Protein AF-A0A966LFL2-F1 (afdb_monomer_lite)

Secondary structure (DSSP, 8-state):
-TT--S-BHHHHH-GGG--SEEEESSPPEETTTTEE-SS--TT---SS--EEEETTSTT-------GGGTT--HHHHHHHHHHHTT-

Foldseek 3Di:
DVLCLAFFLQCLLPVVPGDQKAKDAQFDADLQRHGGDRDDDPPRDRPGDIDMQGLPDPPNPPDDPHVVNVPDDPVRSSVVSVVVSVD

Sequence (87 aa):
LHNGSVPTLWHLMRPAARPARFMVGGHRLDLARVGIDLAPPTDYQPWSIPAEVDTTAFGLSNSGHEVGFAGLGEAEKDALLDYLKLL

Radius of gyration: 13.65 Å; chains: 1; bounding box: 34×25×37 Å

pLDDT: mean 96.58, std 1.83, range [90.75, 98.56]

Structure (mmCIF, N/CA/C/O backbone):
data_AF-A0A966LFL2-F1
#
_entry.id   AF-A0A966LFL2-F1
#
loop_
_atom_site.group_PDB
_atom_site.id
_atom_site.type_symbol
_atom_site.label_atom_id
_atom_site.label_alt_id
_atom_site.label_comp_id
_atom_site.label_asym_id
_atom_site.label_entity_id
_atom_site.label_seq_id
_atom_site.pdbx_PDB_ins_code
_atom_site.Cartn_x
_atom_site.Cartn_y
_atom_site.Cartn_z
_atom_site.occupancy
_atom_site.B_iso_or_equiv
_atom_site.auth_seq_id
_atom_site.auth_comp_id
_atom_site.auth_asym_id
_atom_site.auth_atom_id
_atom_site.pdbx_PDB_model_num
ATOM 1 N N . LEU A 1 1 ? 1.640 5.535 1.142 1.00 93.81 1 LEU A N 1
ATOM 2 C CA . LEU A 1 1 ? 2.620 6.362 1.889 1.00 93.81 1 LEU A CA 1
ATOM 3 C C . LEU A 1 1 ? 3.262 7.354 0.929 1.00 93.81 1 LEU A C 1
ATOM 5 O O . LEU A 1 1 ? 3.170 7.129 -0.272 1.00 93.81 1 LEU A O 1
ATOM 9 N N . HIS A 1 2 ? 3.884 8.428 1.424 1.00 94.88 2 HIS A N 1
ATOM 10 C CA . HIS A 1 2 ? 4.451 9.485 0.568 1.00 94.88 2 HIS A CA 1
ATOM 11 C C . HIS A 1 2 ? 5.510 8.974 -0.432 1.00 94.88 2 HIS A C 1
ATOM 13 O O . HIS A 1 2 ? 5.702 9.573 -1.481 1.00 94.88 2 HIS A O 1
ATOM 19 N N . ASN A 1 3 ? 6.171 7.861 -0.116 1.00 96.31 3 ASN A N 1
ATOM 20 C CA . ASN A 1 3 ? 7.244 7.235 -0.892 1.00 96.31 3 ASN A CA 1
ATOM 21 C C . ASN A 1 3 ? 6.784 6.030 -1.738 1.00 96.31 3 ASN A C 1
ATOM 23 O O . ASN A 1 3 ? 7.619 5.321 -2.288 1.00 96.31 3 ASN A O 1
ATOM 27 N N . GLY A 1 4 ? 5.478 5.745 -1.810 1.00 95.62 4 GLY A N 1
ATOM 28 C CA . GLY A 1 4 ? 4.959 4.637 -2.622 1.00 95.62 4 GLY A CA 1
ATOM 29 C C . GLY A 1 4 ? 5.321 3.224 -2.135 1.00 95.62 4 GLY A C 1
ATOM 30 O O . GLY A 1 4 ? 5.103 2.266 -2.865 1.00 95.62 4 GLY A O 1
ATOM 31 N N . SER A 1 5 ? 5.822 3.055 -0.908 1.00 97.88 5 SER A N 1
ATOM 32 C CA . SER A 1 5 ? 6.325 1.772 -0.376 1.00 97.88 5 SER A CA 1
ATOM 33 C C . SER A 1 5 ? 5.251 0.767 0.078 1.00 97.88 5 SER A C 1
ATOM 35 O O . SER A 1 5 ? 5.565 -0.265 0.668 1.00 97.88 5 SER A O 1
ATOM 37 N N . VAL A 1 6 ? 3.971 1.053 -0.175 1.00 98.31 6 VAL A N 1
ATOM 38 C CA . VAL A 1 6 ? 2.842 0.170 0.155 1.00 98.31 6 VAL A CA 1
ATOM 39 C C . VAL A 1 6 ? 2.014 -0.035 -1.116 1.00 98.31 6 VAL A C 1
ATOM 41 O O . VAL A 1 6 ? 1.468 0.947 -1.620 1.00 98.31 6 VAL A O 1
ATOM 44 N N . PRO A 1 7 ? 1.899 -1.270 -1.639 1.00 98.12 7 PRO A N 1
ATOM 45 C CA . PRO A 1 7 ? 1.485 -1.497 -3.030 1.00 98.12 7 PRO A CA 1
ATOM 46 C C . PRO A 1 7 ? -0.020 -1.387 -3.289 1.00 98.12 7 PRO A C 1
ATOM 48 O O . PRO A 1 7 ? -0.440 -1.269 -4.438 1.00 98.12 7 PRO A O 1
ATOM 51 N N . THR A 1 8 ? -0.851 -1.453 -2.249 1.00 98.56 8 THR A N 1
ATOM 52 C CA . THR A 1 8 ? -2.312 -1.383 -2.385 1.00 98.56 8 THR A CA 1
ATOM 53 C C . THR A 1 8 ? -2.924 -0.686 -1.178 1.00 98.56 8 THR A C 1
ATOM 55 O O . THR A 1 8 ? -2.371 -0.773 -0.076 1.00 98.56 8 THR A O 1
ATOM 58 N N . LEU A 1 9 ? -4.128 -0.150 -1.326 1.00 98.19 9 LEU A N 1
ATOM 59 C CA . LEU A 1 9 ? -4.904 0.384 -0.211 1.00 98.19 9 LEU A CA 1
ATOM 60 C C . LEU A 1 9 ? -5.210 -0.682 0.858 1.00 98.19 9 LEU A C 1
ATOM 62 O O . LEU A 1 9 ? -5.107 -0.405 2.051 1.00 98.19 9 LEU A O 1
ATOM 66 N N . TRP A 1 10 ? -5.465 -1.929 0.454 1.00 98.56 10 TRP A N 1
ATOM 67 C CA . TRP A 1 10 ? -5.645 -3.050 1.385 1.00 98.56 10 TRP A CA 1
ATOM 68 C C . TRP A 1 10 ? -4.432 -3.247 2.321 1.00 98.56 10 TRP A C 1
ATOM 70 O O . TRP A 1 10 ? -4.593 -3.334 3.538 1.00 98.56 10 TRP A O 1
ATOM 80 N N . HIS A 1 11 ? -3.209 -3.242 1.775 1.00 98.56 11 HIS A N 1
ATOM 81 C CA . HIS A 1 11 ? -1.948 -3.302 2.535 1.00 98.56 11 HIS A CA 1
ATOM 82 C C . HIS A 1 11 ? -1.702 -2.067 3.419 1.00 98.56 11 HIS A C 1
ATOM 84 O O . HIS A 1 11 ? -1.042 -2.169 4.458 1.00 98.56 11 HIS A O 1
ATOM 90 N N . LEU A 1 12 ? -2.227 -0.892 3.052 1.00 98.12 12 LEU A N 1
ATOM 91 C CA . LEU A 1 12 ? -2.140 0.296 3.907 1.00 98.12 12 LEU A CA 1
ATOM 92 C C . LEU A 1 12 ? -2.863 0.051 5.236 1.00 98.12 12 LEU A C 1
ATOM 94 O O . LEU A 1 12 ? -2.296 0.332 6.292 1.00 98.12 12 LEU A O 1
ATOM 98 N N . MET A 1 13 ? -4.047 -0.561 5.163 1.00 98.12 13 MET A N 1
ATOM 99 C CA . MET A 1 13 ? -4.902 -0.903 6.305 1.00 98.12 13 MET A CA 1
ATOM 100 C C . MET A 1 13 ? -4.429 -2.140 7.086 1.00 98.12 13 MET A C 1
ATOM 102 O O . MET A 1 13 ? -4.923 -2.411 8.182 1.00 98.12 13 MET A O 1
ATOM 106 N N . ARG A 1 14 ? -3.482 -2.911 6.533 1.00 98.00 14 ARG A N 1
ATOM 107 C CA . ARG A 1 14 ? -2.973 -4.170 7.104 1.00 98.00 14 ARG A CA 1
ATOM 108 C C . ARG A 1 14 ? -1.446 -4.191 7.146 1.00 98.00 14 ARG A C 1
ATOM 110 O O . ARG A 1 14 ? -0.815 -4.865 6.331 1.00 98.00 14 ARG A O 1
ATOM 117 N N . PRO A 1 15 ? -0.837 -3.486 8.116 1.00 96.75 15 PRO A N 1
ATOM 118 C CA . PRO A 1 15 ? 0.614 -3.351 8.206 1.00 96.75 15 PRO A CA 1
ATOM 119 C C . PRO A 1 15 ? 1.366 -4.684 8.231 1.00 96.75 15 PRO A C 1
ATOM 121 O O . PRO A 1 15 ? 2.369 -4.829 7.543 1.00 96.75 15 PRO A O 1
ATOM 124 N N . ALA A 1 16 ? 0.830 -5.679 8.944 1.00 96.31 16 ALA A N 1
ATOM 125 C CA . ALA A 1 16 ? 1.430 -7.009 9.060 1.00 96.31 16 ALA A CA 1
ATOM 126 C C . ALA A 1 16 ? 1.510 -7.784 7.732 1.00 96.31 16 ALA A C 1
ATOM 128 O O . ALA A 1 16 ? 2.273 -8.739 7.633 1.00 96.31 16 ALA A O 1
ATOM 129 N N . ALA A 1 17 ? 0.733 -7.389 6.720 1.00 97.62 17 ALA A N 1
ATOM 130 C CA . ALA A 1 17 ? 0.720 -8.035 5.413 1.00 97.62 17 ALA A CA 1
ATOM 131 C C . ALA A 1 17 ? 1.542 -7.279 4.357 1.00 97.62 17 ALA A C 1
ATOM 133 O O . ALA A 1 17 ? 1.615 -7.728 3.216 1.00 97.62 17 ALA A O 1
ATOM 134 N N . ARG A 1 18 ? 2.131 -6.119 4.691 1.00 98.06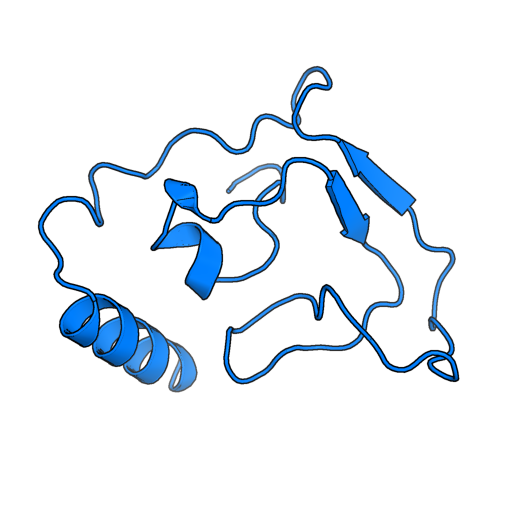 18 ARG A N 1
ATOM 135 C CA . ARG A 1 18 ? 2.890 -5.306 3.728 1.00 98.06 18 ARG A CA 1
ATOM 136 C C . ARG A 1 18 ? 4.103 -6.099 3.218 1.00 98.06 18 ARG A C 1
ATOM 138 O O . ARG A 1 18 ? 4.912 -6.541 4.035 1.00 98.06 18 ARG A O 1
ATOM 145 N N . PRO A 1 19 ? 4.273 -6.265 1.896 1.00 98.19 19 PRO A N 1
ATOM 146 C CA . PRO A 1 19 ? 5.453 -6.934 1.371 1.00 98.19 19 PRO A CA 1
ATOM 147 C C . PRO A 1 19 ? 6.695 -6.059 1.566 1.00 98.19 19 PRO A C 1
ATOM 149 O O . PRO A 1 19 ? 6.624 -4.831 1.485 1.00 98.19 19 PRO A O 1
ATOM 152 N N . ALA A 1 20 ? 7.838 -6.706 1.794 1.00 98.12 20 ALA A N 1
ATOM 153 C CA . ALA A 1 20 ? 9.135 -6.032 1.863 1.00 98.12 20 ALA A CA 1
ATOM 154 C C . ALA A 1 20 ? 9.726 -5.740 0.473 1.00 98.12 20 ALA A C 1
ATOM 156 O O . ALA A 1 20 ? 10.540 -4.833 0.327 1.00 98.12 20 ALA A O 1
ATOM 157 N N . ARG A 1 21 ? 9.326 -6.517 -0.543 1.00 98.25 21 ARG A N 1
ATOM 158 C CA . ARG A 1 21 ? 9.742 -6.344 -1.938 1.00 98.25 21 ARG A CA 1
ATOM 159 C C . ARG A 1 21 ? 8.567 -6.528 -2.883 1.00 98.25 21 ARG A C 1
ATOM 161 O O . ARG A 1 21 ? 7.754 -7.427 -2.669 1.00 98.25 21 ARG A O 1
ATOM 168 N N . PHE A 1 22 ? 8.468 -5.681 -3.900 1.00 97.75 22 PHE A N 1
ATOM 169 C CA . PHE A 1 22 ? 7.463 -5.794 -4.958 1.00 97.75 22 PHE A CA 1
ATOM 170 C C . PHE A 1 22 ? 7.889 -5.027 -6.212 1.00 97.75 22 PHE A C 1
ATOM 172 O O . PHE A 1 22 ? 8.712 -4.115 -6.144 1.00 97.75 22 PHE A O 1
ATOM 179 N N . MET A 1 23 ? 7.304 -5.381 -7.356 1.00 96.06 23 MET A N 1
ATOM 180 C CA . MET A 1 23 ? 7.576 -4.710 -8.627 1.00 96.06 23 MET A CA 1
ATOM 181 C C . MET A 1 23 ? 6.623 -3.536 -8.852 1.00 96.06 23 MET A C 1
ATOM 183 O O . MET A 1 23 ? 5.422 -3.631 -8.603 1.00 96.06 23 MET A O 1
ATOM 187 N N . VAL A 1 24 ? 7.163 -2.437 -9.372 1.00 94.88 24 VAL A N 1
ATOM 188 C CA . VAL A 1 24 ? 6.427 -1.255 -9.831 1.00 94.88 24 VAL A CA 1
ATOM 189 C C . VAL A 1 24 ? 6.759 -0.960 -11.291 1.00 94.88 24 VAL A C 1
ATOM 191 O O . VAL A 1 24 ? 7.734 -1.472 -11.832 1.00 94.88 24 VAL A O 1
ATOM 194 N N . GLY A 1 25 ? 5.956 -0.101 -11.925 1.00 92.06 25 GLY A N 1
ATOM 195 C CA . GLY A 1 25 ? 6.054 0.169 -13.362 1.00 92.06 25 GLY A CA 1
ATOM 196 C C . GLY A 1 25 ? 5.450 -0.961 -14.198 1.00 92.06 25 GLY A C 1
ATOM 197 O O . GLY A 1 25 ? 5.684 -2.138 -13.944 1.00 92.06 25 GLY A O 1
ATOM 198 N N . GLY A 1 26 ? 4.612 -0.610 -15.172 1.00 90.75 26 GLY A N 1
ATOM 199 C CA . GLY A 1 26 ? 4.088 -1.591 -16.117 1.00 90.75 26 GLY A CA 1
ATOM 200 C C . GLY A 1 26 ? 3.125 -2.615 -15.512 1.00 90.75 26 GLY A C 1
ATOM 201 O O . GLY A 1 26 ? 2.807 -3.583 -16.187 1.00 90.75 26 GLY A O 1
ATOM 202 N N . HIS A 1 27 ? 2.674 -2.457 -14.265 1.00 93.88 27 HIS A N 1
ATOM 203 C CA .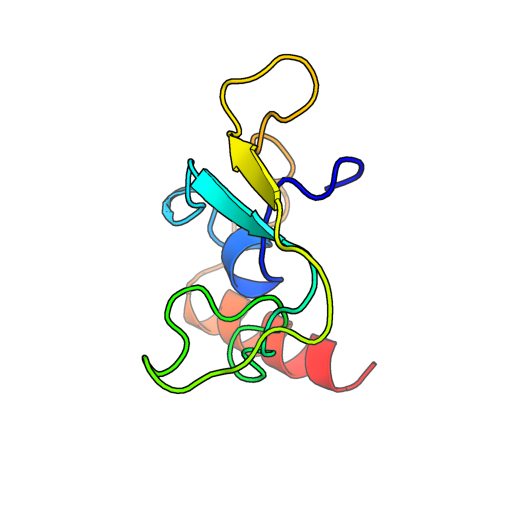 HIS A 1 27 ? 1.943 -3.482 -13.514 1.00 93.88 27 HIS A CA 1
ATOM 204 C C . HIS A 1 27 ? 0.463 -3.601 -13.894 1.00 93.88 27 HIS A C 1
ATOM 206 O O . HIS A 1 27 ? -0.160 -2.641 -14.354 1.00 93.88 27 HIS A O 1
ATOM 212 N N . ARG A 1 28 ? -0.103 -4.785 -13.627 1.00 96.00 28 ARG A N 1
ATOM 213 C CA . ARG A 1 28 ? -1.550 -5.022 -13.624 1.00 96.00 28 ARG A CA 1
ATOM 214 C C . ARG A 1 28 ? -2.155 -4.474 -12.331 1.00 96.00 28 ARG A C 1
ATOM 216 O O . ARG A 1 28 ? -1.481 -4.413 -11.303 1.00 96.00 28 ARG A O 1
ATOM 223 N N . LEU A 1 29 ? -3.429 -4.098 -12.379 1.00 96.00 29 LEU A N 1
ATOM 224 C CA . LEU A 1 29 ? -4.170 -3.657 -11.201 1.00 96.00 29 LEU A CA 1
ATOM 225 C C . LEU A 1 29 ? -4.903 -4.823 -10.524 1.00 96.00 29 LEU A C 1
ATOM 227 O O . LEU A 1 29 ? -5.612 -5.586 -11.182 1.00 96.00 29 LEU A O 1
ATOM 231 N N . ASP A 1 30 ? -4.778 -4.906 -9.201 1.00 97.69 30 ASP A N 1
ATOM 232 C CA . ASP A 1 30 ? -5.664 -5.674 -8.328 1.00 97.69 30 ASP A CA 1
ATOM 233 C C . ASP A 1 30 ? -6.795 -4.747 -7.863 1.00 97.69 30 ASP A C 1
ATOM 235 O O . ASP A 1 30 ? -6.619 -3.904 -6.980 1.00 97.69 30 ASP A O 1
ATOM 239 N N . LEU A 1 31 ? -7.967 -4.886 -8.484 1.00 96.75 31 LEU A N 1
ATOM 240 C CA . LEU A 1 31 ? -9.142 -4.068 -8.166 1.00 96.75 31 LEU A CA 1
ATOM 241 C C . LEU A 1 31 ? -9.806 -4.469 -6.841 1.00 96.75 31 LEU A C 1
ATOM 243 O O . LEU A 1 31 ? -10.507 -3.658 -6.236 1.00 96.75 31 LEU A O 1
ATOM 247 N N . ALA A 1 32 ? -9.583 -5.697 -6.362 1.00 96.94 32 ALA A N 1
ATOM 248 C CA . ALA A 1 32 ? -10.129 -6.139 -5.085 1.00 96.94 32 ALA A CA 1
ATOM 249 C C . ALA A 1 32 ? -9.388 -5.466 -3.923 1.00 96.94 32 ALA A C 1
ATOM 251 O O . ALA A 1 32 ? -10.028 -4.994 -2.982 1.00 96.94 32 ALA A O 1
ATOM 252 N N . ARG A 1 33 ? -8.055 -5.376 -4.022 1.00 98.25 33 ARG A N 1
ATOM 253 C CA . ARG A 1 33 ? -7.181 -4.744 -3.017 1.00 98.25 33 ARG A CA 1
ATOM 254 C C . ARG A 1 33 ? -6.884 -3.266 -3.277 1.00 98.25 33 ARG A C 1
ATOM 256 O O . ARG A 1 33 ? -6.354 -2.597 -2.388 1.00 98.25 33 ARG A O 1
ATOM 263 N N . VAL A 1 34 ? -7.246 -2.772 -4.460 1.00 98.19 34 VAL A N 1
ATOM 264 C CA . VAL A 1 34 ? -7.021 -1.407 -4.956 1.00 98.19 34 VAL A CA 1
ATOM 265 C C . VAL A 1 34 ? -5.528 -1.067 -4.982 1.00 98.19 34 VAL A C 1
ATOM 267 O O . VAL A 1 34 ? -4.992 -0.422 -4.077 1.00 98.19 34 VAL A O 1
ATOM 270 N N . GLY A 1 35 ? -4.832 -1.538 -6.017 1.00 97.69 35 GLY A N 1
ATOM 271 C CA . GLY A 1 35 ? -3.430 -1.199 -6.268 1.00 97.69 35 GLY A CA 1
ATOM 272 C C . GLY A 1 35 ? -2.731 -2.169 -7.213 1.00 97.69 35 GLY A C 1
ATOM 273 O O . GLY A 1 35 ? -3.349 -2.696 -8.134 1.00 97.69 35 GLY A O 1
ATOM 274 N N . ILE A 1 36 ? -1.438 -2.391 -6.978 1.00 97.69 36 ILE A N 1
ATOM 275 C CA . ILE A 1 36 ? -0.590 -3.276 -7.782 1.00 97.69 36 ILE A CA 1
ATOM 276 C C . ILE A 1 36 ? -0.968 -4.735 -7.536 1.00 97.69 36 ILE A C 1
ATOM 278 O O . ILE A 1 36 ? -0.998 -5.193 -6.392 1.00 97.69 36 ILE A O 1
ATOM 282 N N . ASP A 1 37 ? -1.194 -5.478 -8.615 1.00 97.50 37 ASP A N 1
ATOM 283 C CA . ASP A 1 37 ? -1.244 -6.932 -8.558 1.00 97.50 37 ASP A CA 1
ATOM 284 C C . ASP A 1 37 ? 0.163 -7.505 -8.346 1.00 97.50 37 ASP A C 1
ATOM 286 O O . ASP A 1 37 ? 1.042 -7.378 -9.198 1.00 97.50 37 ASP A O 1
ATOM 290 N N . LEU A 1 38 ? 0.367 -8.130 -7.188 1.00 96.50 38 LEU A N 1
ATOM 291 C CA . LEU A 1 38 ? 1.652 -8.695 -6.774 1.00 96.50 38 LEU A CA 1
ATOM 292 C C . LEU A 1 38 ? 1.916 -10.094 -7.345 1.00 96.50 38 LEU A C 1
ATOM 294 O O . LEU A 1 38 ? 3.025 -10.602 -7.198 1.00 96.50 38 LEU A O 1
ATOM 298 N N . ALA A 1 39 ? 0.916 -10.724 -7.963 1.00 94.25 39 ALA A N 1
ATOM 299 C CA . ALA A 1 39 ? 1.028 -12.051 -8.557 1.00 94.25 39 ALA A CA 1
ATOM 300 C C . ALA A 1 39 ? 0.313 -12.093 -9.920 1.00 94.25 39 ALA A C 1
ATOM 302 O O . ALA A 1 39 ? -0.656 -12.842 -10.089 1.00 94.25 39 ALA A O 1
ATOM 303 N N . PRO A 1 40 ? 0.768 -11.285 -10.898 1.00 93.75 40 PRO A N 1
ATOM 304 C CA . PRO A 1 40 ? 0.175 -11.294 -12.223 1.00 93.75 40 PRO A CA 1
ATOM 305 C C . PRO A 1 40 ? 0.370 -12.654 -12.910 1.00 93.75 40 PRO A C 1
ATOM 307 O O . PRO A 1 40 ? 1.331 -13.369 -12.608 1.00 93.75 40 PRO A O 1
ATOM 310 N N . PRO A 1 41 ? -0.522 -13.017 -13.852 1.00 93.81 41 PRO A N 1
ATOM 311 C CA . PRO A 1 41 ? -0.337 -14.185 -14.706 1.00 93.81 41 PRO A CA 1
ATOM 312 C C . PRO A 1 41 ? 1.038 -14.189 -15.384 1.00 93.81 41 PRO A C 1
ATOM 314 O O . PRO A 1 41 ? 1.577 -13.135 -15.721 1.00 93.81 41 PRO A O 1
ATOM 317 N N . THR A 1 42 ? 1.602 -15.372 -15.622 1.00 92.31 42 THR A N 1
ATOM 318 C CA . THR A 1 42 ? 2.955 -15.519 -16.192 1.00 92.31 42 THR A CA 1
ATOM 319 C C . THR A 1 42 ? 3.095 -14.968 -17.612 1.00 92.31 42 THR A C 1
ATOM 321 O O . THR A 1 42 ? 4.206 -14.708 -18.059 1.00 92.31 42 THR A O 1
ATOM 324 N N . ASP A 1 43 ? 1.986 -14.819 -18.333 1.00 95.00 43 ASP A N 1
ATOM 325 C CA . ASP A 1 43 ? 1.902 -14.257 -19.682 1.00 95.00 43 ASP A CA 1
ATOM 326 C C . ASP A 1 43 ? 1.634 -12.741 -19.697 1.00 95.00 43 ASP A C 1
ATOM 328 O O . ASP A 1 43 ? 1.572 -12.136 -20.770 1.00 95.00 43 ASP A O 1
ATOM 332 N N . TYR A 1 44 ? 1.509 -12.107 -18.527 1.00 94.69 44 TYR A N 1
ATOM 333 C CA . TYR A 1 44 ? 1.329 -10.666 -18.426 1.00 94.69 44 TYR A CA 1
ATOM 334 C C . TYR A 1 44 ? 2.536 -9.918 -19.002 1.00 94.69 44 TYR A C 1
ATOM 336 O O . TYR A 1 44 ? 3.677 -10.134 -18.595 1.00 94.69 44 TYR A O 1
ATOM 344 N N . GLN A 1 45 ? 2.271 -8.997 -19.929 1.00 94.94 45 GLN A N 1
ATOM 345 C CA . GLN A 1 45 ? 3.285 -8.144 -20.542 1.00 94.94 45 GLN A CA 1
ATOM 346 C C . GLN A 1 45 ? 3.246 -6.752 -19.903 1.00 94.94 45 GLN A C 1
ATOM 348 O O . GLN A 1 45 ? 2.257 -6.033 -20.081 1.00 94.94 45 GLN A O 1
ATOM 353 N N . PRO A 1 46 ? 4.299 -6.340 -19.173 1.00 94.62 46 PRO A N 1
ATOM 354 C CA . PRO A 1 46 ? 4.373 -4.996 -18.631 1.00 94.62 46 PRO A CA 1
ATOM 355 C C . PRO A 1 46 ? 4.423 -3.943 -19.739 1.00 94.62 46 PRO A C 1
ATOM 357 O O . PRO A 1 46 ? 5.166 -4.073 -20.708 1.00 94.62 46 PRO A O 1
ATOM 360 N N . TRP A 1 47 ? 3.673 -2.856 -19.574 1.00 94.19 47 TRP A N 1
ATOM 361 C CA . TRP A 1 47 ? 3.656 -1.741 -20.533 1.00 94.19 47 TRP A CA 1
ATOM 362 C C . TRP A 1 47 ? 4.822 -0.751 -20.346 1.00 94.19 47 TRP A C 1
ATOM 364 O O . TRP A 1 47 ? 4.970 0.195 -21.117 1.00 94.19 47 TRP A O 1
ATOM 374 N N . SER A 1 48 ? 5.664 -0.963 -19.331 1.00 95.31 48 SER A N 1
ATOM 375 C CA . SER A 1 48 ? 6.917 -0.237 -19.103 1.00 95.31 48 SER A CA 1
ATOM 376 C C . SER A 1 48 ? 7.972 -1.175 -18.515 1.00 95.31 48 SER A C 1
ATOM 378 O O . SER A 1 48 ? 7.641 -2.271 -18.073 1.00 95.31 48 SER A O 1
ATOM 380 N N . ILE A 1 49 ? 9.230 -0.727 -18.452 1.00 95.19 49 ILE A N 1
ATOM 381 C CA . ILE A 1 49 ? 10.306 -1.458 -17.763 1.00 95.19 49 ILE A CA 1
ATOM 382 C C . ILE A 1 49 ? 9.989 -1.488 -16.257 1.00 95.19 49 ILE A C 1
ATOM 384 O O . ILE A 1 49 ? 9.894 -0.410 -15.659 1.00 95.19 49 ILE A O 1
ATOM 388 N N . PRO A 1 50 ? 9.793 -2.668 -15.639 1.00 93.81 50 PRO A N 1
ATOM 389 C CA . PRO A 1 50 ? 9.525 -2.754 -14.210 1.00 93.81 50 PRO A CA 1
ATOM 390 C C . PRO A 1 50 ? 10.767 -2.432 -13.375 1.00 93.81 50 PRO A C 1
ATOM 392 O O . PRO A 1 50 ? 11.894 -2.711 -13.784 1.00 93.81 50 PRO A O 1
ATOM 395 N N . ALA A 1 51 ? 10.551 -1.904 -12.176 1.00 94.69 51 ALA A N 1
ATOM 396 C CA . ALA A 1 51 ? 11.580 -1.693 -11.164 1.00 94.69 51 ALA A CA 1
ATOM 397 C C . ALA A 1 51 ? 11.164 -2.360 -9.851 1.00 94.69 51 ALA A C 1
ATOM 399 O O . ALA A 1 51 ? 9.978 -2.412 -9.529 1.00 94.69 51 ALA A O 1
ATOM 400 N N . GLU A 1 52 ? 12.129 -2.871 -9.093 1.00 96.50 52 GLU A N 1
ATOM 401 C CA . GLU A 1 52 ? 11.864 -3.416 -7.763 1.00 96.50 52 GLU A CA 1
ATOM 402 C C . GLU A 1 52 ? 11.866 -2.292 -6.721 1.00 96.50 52 GLU A C 1
ATOM 404 O O . GLU A 1 52 ? 12.737 -1.420 -6.718 1.00 96.50 52 GLU A O 1
ATOM 409 N N . VAL A 1 53 ? 10.894 -2.330 -5.817 1.00 98.06 53 VAL A N 1
ATOM 410 C CA . VAL A 1 53 ? 10.903 -1.570 -4.569 1.00 98.06 53 VAL A CA 1
ATOM 411 C C . VAL A 1 53 ? 11.336 -2.516 -3.459 1.00 98.06 53 VAL A C 1
ATOM 413 O O . VAL A 1 53 ? 10.633 -3.484 -3.187 1.00 98.06 53 VAL A O 1
ATOM 416 N N . ASP A 1 54 ? 12.456 -2.215 -2.799 1.00 98.50 54 ASP A N 1
ATOM 417 C CA . ASP A 1 54 ? 12.891 -2.866 -1.560 1.00 98.50 54 ASP A CA 1
ATOM 418 C C . ASP A 1 54 ? 12.691 -1.901 -0.390 1.00 98.50 54 ASP A C 1
ATOM 420 O O . ASP A 1 54 ? 13.354 -0.865 -0.291 1.00 98.50 54 ASP A O 1
ATOM 424 N N . THR A 1 55 ? 11.775 -2.236 0.516 1.00 98.50 55 THR A N 1
ATOM 425 C CA . THR A 1 55 ? 11.393 -1.352 1.621 1.00 98.50 55 THR A CA 1
ATOM 426 C C . THR A 1 55 ? 12.449 -1.267 2.724 1.00 98.50 55 THR A C 1
ATOM 428 O O . THR A 1 55 ? 12.277 -0.515 3.683 1.00 98.50 55 THR A O 1
ATOM 431 N N . THR A 1 56 ? 13.532 -2.043 2.622 1.00 97.94 56 THR A N 1
ATOM 432 C CA . THR A 1 56 ? 14.700 -1.953 3.512 1.00 97.94 56 THR A CA 1
ATOM 433 C C . THR A 1 56 ? 15.719 -0.909 3.049 1.00 97.94 56 THR A C 1
ATOM 435 O O . THR A 1 56 ? 16.581 -0.507 3.832 1.00 97.94 56 THR A O 1
ATOM 438 N N . ALA A 1 57 ? 15.607 -0.419 1.809 1.00 98.06 57 ALA A N 1
ATOM 439 C CA . ALA A 1 57 ? 16.469 0.632 1.288 1.00 98.06 57 ALA A CA 1
ATOM 440 C C . ALA A 1 57 ? 16.152 2.007 1.908 1.00 98.06 57 ALA A C 1
ATOM 442 O O . ALA A 1 57 ? 15.021 2.307 2.310 1.00 98.06 57 ALA A O 1
ATOM 443 N N . PHE A 1 58 ? 17.166 2.876 1.961 1.00 97.50 58 PHE A N 1
ATOM 444 C CA . PHE A 1 58 ? 17.031 4.230 2.497 1.00 97.50 58 PHE A CA 1
ATOM 445 C C . PHE A 1 58 ? 15.919 5.009 1.775 1.00 97.50 58 PHE A C 1
ATOM 447 O O . PHE A 1 58 ? 15.889 5.081 0.550 1.00 97.50 58 PHE A O 1
ATOM 454 N N . GLY A 1 59 ? 14.997 5.594 2.545 1.00 96.62 59 GLY A N 1
ATOM 455 C CA . GLY A 1 59 ? 13.861 6.361 2.020 1.00 96.62 59 GLY A CA 1
ATOM 456 C C . GLY A 1 59 ? 12.654 5.528 1.562 1.00 96.62 59 GLY A C 1
ATOM 457 O O . GLY A 1 59 ? 11.596 6.102 1.309 1.00 96.62 59 GLY A O 1
ATOM 458 N N . LEU A 1 60 ? 12.752 4.194 1.522 1.00 97.88 60 LEU A N 1
ATOM 459 C CA . LEU A 1 60 ? 11.685 3.308 1.028 1.00 97.88 60 LEU A CA 1
ATOM 460 C C . LEU A 1 60 ? 10.964 2.510 2.123 1.00 97.88 60 LEU A C 1
ATOM 462 O O . LEU A 1 60 ? 10.187 1.612 1.807 1.00 97.88 60 LEU A O 1
ATOM 466 N N . SER A 1 61 ? 11.149 2.858 3.401 1.00 97.94 61 SER A N 1
ATOM 467 C CA . SER A 1 61 ? 10.424 2.208 4.503 1.00 97.94 61 SER A CA 1
ATOM 468 C C . SER A 1 61 ? 8.912 2.173 4.2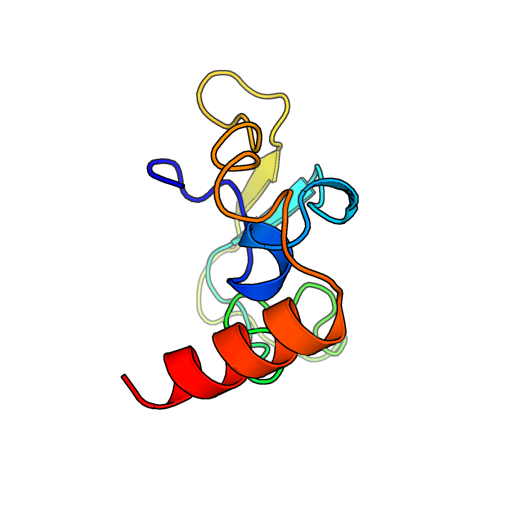48 1.00 97.94 61 SER A C 1
ATOM 470 O O . SER A 1 61 ? 8.308 3.165 3.822 1.00 97.94 61 SER A O 1
ATOM 472 N N . ASN A 1 62 ? 8.306 1.015 4.520 1.00 98.25 62 ASN A N 1
ATOM 473 C CA . ASN A 1 62 ? 6.864 0.777 4.465 1.00 98.25 62 ASN A CA 1
ATOM 474 C C . ASN A 1 62 ? 6.184 0.869 5.838 1.00 98.25 62 ASN A C 1
ATOM 476 O O . ASN A 1 62 ? 5.032 0.456 5.974 1.00 98.25 62 ASN A O 1
ATOM 480 N N . SER A 1 63 ? 6.876 1.401 6.847 1.00 96.75 63 SER A N 1
ATOM 481 C CA . SER A 1 63 ? 6.349 1.639 8.192 1.00 96.75 63 SER A CA 1
ATOM 482 C C . SER A 1 63 ? 5.545 2.940 8.279 1.00 96.75 63 SER A C 1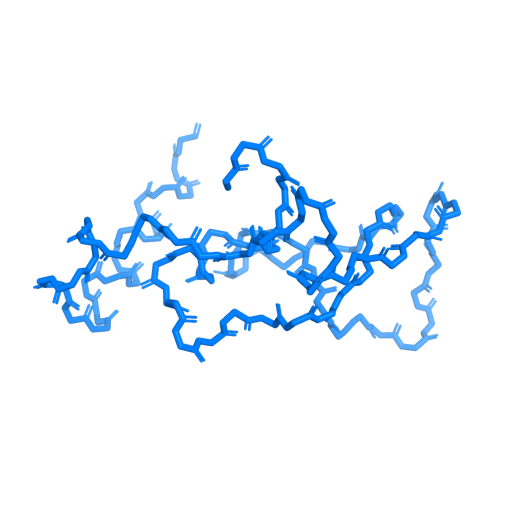
ATOM 484 O O . SER A 1 63 ? 5.672 3.840 7.448 1.00 96.75 63 SER A O 1
ATOM 486 N N . GLY A 1 64 ? 4.730 3.055 9.323 1.00 95.50 64 GLY A N 1
ATOM 487 C CA . GLY A 1 64 ? 3.895 4.211 9.604 1.00 95.50 64 GLY A CA 1
ATOM 488 C C . GLY A 1 64 ? 2.432 4.014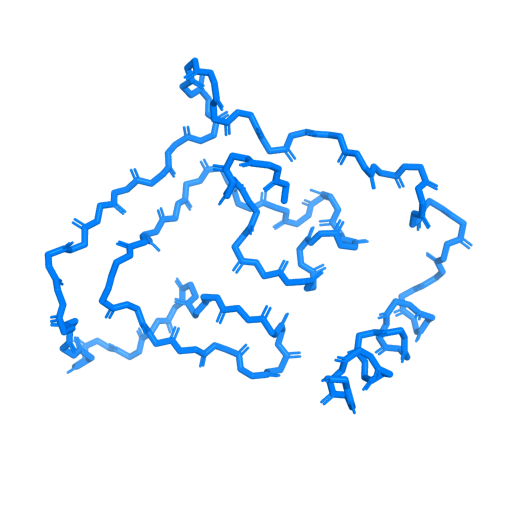 9.205 1.00 95.50 64 GLY A C 1
ATOM 489 O O . GLY A 1 64 ? 2.040 3.048 8.533 1.00 95.50 64 GLY A O 1
ATOM 490 N N . HIS A 1 65 ? 1.616 4.986 9.621 1.00 95.12 65 HIS A N 1
ATOM 491 C CA . HIS A 1 65 ? 0.163 5.012 9.425 1.00 95.12 65 HIS A CA 1
ATOM 492 C C . HIS A 1 65 ? -0.586 3.799 10.012 1.00 95.12 65 HIS A C 1
ATOM 494 O O . HIS A 1 65 ? -1.698 3.511 9.585 1.00 95.12 65 HIS A O 1
ATOM 500 N N . GLU A 1 66 ? -0.028 3.088 10.997 1.00 95.56 66 GLU A N 1
ATOM 501 C CA . GLU A 1 66 ? -0.716 1.951 11.626 1.00 95.56 66 GLU A CA 1
ATOM 502 C C . GLU A 1 66 ? -1.847 2.396 12.565 1.00 95.56 66 GLU A C 1
ATOM 504 O O . GLU A 1 66 ? -2.899 1.761 12.611 1.00 95.56 66 GLU A O 1
ATOM 509 N N . VAL A 1 67 ? -1.655 3.512 13.281 1.00 95.44 67 VAL A N 1
ATOM 510 C CA . VAL A 1 67 ? -2.575 3.989 14.334 1.00 95.44 67 VAL A CA 1
ATOM 511 C C . VAL A 1 67 ? -3.999 4.202 13.816 1.00 95.44 67 VAL A C 1
ATOM 513 O O . VAL A 1 67 ? -4.951 3.846 14.503 1.00 95.44 67 VAL A O 1
ATOM 516 N N . GLY A 1 68 ? -4.159 4.710 12.589 1.00 93.69 68 GLY A N 1
ATOM 517 C CA . GLY A 1 68 ? -5.476 4.960 11.990 1.00 93.69 68 GLY A CA 1
ATOM 518 C C . GLY A 1 68 ? -6.307 3.698 11.730 1.00 93.69 68 GLY A C 1
ATOM 519 O O . GLY A 1 68 ? -7.516 3.799 11.558 1.00 93.69 68 GLY A O 1
ATOM 520 N N . PHE A 1 69 ? -5.681 2.517 11.729 1.00 95.94 69 PHE A N 1
ATOM 521 C CA . PHE A 1 69 ? -6.344 1.234 11.470 1.00 95.94 69 PHE A CA 1
ATOM 522 C C . PHE A 1 69 ? -6.281 0.272 12.661 1.00 95.94 69 PHE A C 1
ATOM 524 O O . PHE A 1 69 ? -6.877 -0.801 12.605 1.00 95.94 69 PHE A O 1
ATOM 531 N N . ALA A 1 70 ? -5.570 0.632 13.735 1.00 93.56 70 ALA A N 1
ATOM 532 C CA . ALA A 1 70 ? -5.341 -0.239 14.888 1.00 93.56 70 ALA A CA 1
ATOM 533 C C . ALA A 1 70 ? -6.631 -0.601 15.645 1.00 93.56 70 ALA A C 1
ATOM 535 O O . ALA A 1 70 ? -6.701 -1.666 16.250 1.00 93.56 70 ALA A O 1
ATOM 536 N N . GLY A 1 71 ? -7.642 0.273 15.600 1.00 95.06 71 GLY A N 1
ATOM 537 C CA . GLY A 1 71 ? -8.950 0.045 16.217 1.00 95.06 71 GLY A CA 1
ATOM 538 C C . GLY A 1 71 ? -9.967 -0.668 15.325 1.00 95.06 71 GLY A C 1
ATOM 539 O O . GLY A 1 71 ? -11.065 -0.932 15.797 1.00 95.06 71 GLY A O 1
ATOM 540 N N . LEU A 1 72 ? -9.630 -0.955 14.062 1.00 97.50 72 LEU A N 1
ATOM 541 C CA . LEU A 1 72 ? -10.552 -1.578 13.114 1.00 97.50 72 LEU A CA 1
ATOM 542 C C . LEU A 1 72 ? -10.359 -3.096 13.073 1.00 97.50 72 LEU A C 1
ATOM 544 O O . LEU A 1 72 ? -9.245 -3.595 12.877 1.00 97.50 72 LEU A O 1
ATOM 548 N N . GLY A 1 73 ? -11.464 -3.827 13.174 1.00 98.00 73 GLY A N 1
ATOM 549 C CA . GLY A 1 73 ? -11.542 -5.235 12.811 1.00 98.00 73 GLY A CA 1
ATOM 550 C C . GLY A 1 73 ? -11.417 -5.446 11.300 1.00 98.00 73 GLY A C 1
ATOM 551 O O . GLY A 1 73 ? -11.508 -4.516 10.498 1.00 98.00 73 GLY A O 1
ATOM 552 N N . GLU A 1 74 ? -11.227 -6.697 10.881 1.00 97.88 74 GLU A N 1
ATOM 553 C CA . GLU A 1 74 ? -11.049 -7.021 9.457 1.00 97.88 74 GLU A CA 1
ATOM 554 C C . GLU A 1 74 ? -12.272 -6.657 8.605 1.00 97.88 74 GLU A C 1
ATOM 556 O O . GLU A 1 74 ? -12.110 -6.054 7.548 1.00 97.88 74 GLU A O 1
ATOM 561 N N . ALA A 1 75 ? -13.486 -6.907 9.106 1.00 98.31 75 ALA A N 1
ATOM 562 C CA . ALA A 1 75 ? -14.718 -6.533 8.411 1.00 98.31 75 ALA A CA 1
ATOM 563 C C . ALA A 1 75 ? -14.865 -5.009 8.239 1.00 98.31 75 ALA A C 1
ATOM 565 O O . ALA A 1 75 ? -15.364 -4.547 7.217 1.00 98.31 75 ALA A O 1
ATOM 566 N N . GLU A 1 76 ? -14.405 -4.215 9.210 1.00 98.56 76 GLU A N 1
ATOM 567 C CA . GLU A 1 76 ? -14.436 -2.751 9.120 1.00 98.56 76 GLU A CA 1
ATOM 568 C C . GLU A 1 76 ? -13.401 -2.231 8.119 1.00 98.56 76 GLU A C 1
ATOM 570 O O . GLU A 1 76 ? -13.686 -1.303 7.365 1.00 98.56 76 GLU A O 1
ATOM 575 N N . LYS A 1 77 ? -12.215 -2.852 8.058 1.00 98.44 77 LYS A N 1
ATOM 576 C CA . LYS A 1 77 ? -11.211 -2.546 7.027 1.00 98.44 77 LYS A CA 1
ATOM 577 C C . LYS A 1 77 ? -11.724 -2.878 5.629 1.00 98.44 77 LYS A C 1
ATOM 579 O O . LYS A 1 77 ? -11.477 -2.108 4.707 1.00 98.44 77 LYS A O 1
ATOM 584 N N . ASP A 1 78 ? -12.430 -3.995 5.468 1.00 98.31 78 ASP A N 1
ATOM 585 C CA . ASP A 1 78 ? -13.040 -4.367 4.188 1.00 98.31 78 ASP A CA 1
ATOM 586 C C . ASP A 1 78 ? -14.163 -3.396 3.799 1.00 98.31 78 ASP A C 1
ATOM 588 O O . ASP A 1 78 ? -14.167 -2.893 2.678 1.00 98.31 78 ASP A O 1
ATOM 592 N N . ALA A 1 79 ? -15.038 -3.026 4.740 1.00 98.38 79 ALA A N 1
ATOM 593 C CA . ALA A 1 79 ? -16.076 -2.022 4.506 1.00 98.38 79 ALA A CA 1
ATOM 594 C C . ALA A 1 79 ? -15.490 -0.646 4.139 1.00 98.38 79 ALA A C 1
ATOM 596 O O . ALA A 1 79 ? -15.985 0.021 3.231 1.00 98.38 79 ALA A O 1
ATOM 597 N N . LEU A 1 80 ? -14.411 -0.224 4.806 1.00 98.06 80 LEU A N 1
ATOM 598 C CA . LEU A 1 80 ? -13.699 1.008 4.472 1.00 98.06 80 LEU A CA 1
ATOM 599 C C . LEU A 1 80 ? -13.061 0.931 3.080 1.00 98.06 80 LEU A C 1
ATOM 601 O O . LEU A 1 80 ? -13.119 1.899 2.326 1.00 98.06 80 LEU A O 1
ATOM 605 N N . LEU A 1 81 ? -12.455 -0.205 2.729 1.00 98.44 81 LEU A N 1
ATOM 606 C CA . LEU A 1 81 ? -11.887 -0.419 1.402 1.00 98.44 81 LEU A CA 1
ATOM 607 C C . LEU A 1 81 ? -12.964 -0.327 0.318 1.00 98.44 81 LEU A C 1
ATOM 609 O O . LEU A 1 81 ? -12.738 0.323 -0.698 1.00 98.44 81 LEU A O 1
ATOM 613 N N . ASP A 1 82 ? -14.130 -0.929 0.545 1.00 98.25 82 ASP A N 1
ATOM 614 C CA . ASP A 1 82 ? -15.258 -0.859 -0.382 1.00 98.25 82 ASP A CA 1
ATOM 615 C C . ASP A 1 82 ? -15.839 0.552 -0.488 1.00 98.25 82 ASP A C 1
ATOM 617 O O . ASP A 1 82 ? -16.121 1.008 -1.594 1.00 98.25 82 ASP A O 1
ATOM 621 N N . TYR A 1 83 ? -15.933 1.285 0.624 1.00 98.12 83 TYR A N 1
ATOM 622 C CA . TYR A 1 83 ? -16.306 2.699 0.600 1.00 98.12 83 TYR A CA 1
ATOM 623 C C . TYR A 1 83 ? -15.332 3.529 -0.250 1.00 98.12 83 TYR A C 1
ATOM 625 O O . TYR A 1 83 ? -15.758 4.329 -1.078 1.00 98.12 83 TYR A O 1
ATOM 633 N N . LEU A 1 84 ? -14.023 3.310 -0.098 1.00 97.56 84 LEU A N 1
ATOM 634 C CA . LEU A 1 84 ? -13.001 4.042 -0.849 1.00 97.56 84 LEU A CA 1
ATOM 635 C C . LEU A 1 84 ? -12.980 3.706 -2.348 1.00 97.56 84 LEU A C 1
ATOM 637 O O . LEU A 1 84 ? -12.475 4.512 -3.120 1.00 97.56 84 LEU A O 1
ATOM 641 N N . LYS A 1 85 ? -13.552 2.574 -2.784 1.00 96.75 85 LYS A N 1
ATOM 642 C CA . LYS A 1 85 ? -13.739 2.263 -4.216 1.00 96.75 85 LYS A CA 1
ATOM 643 C C . LYS A 1 85 ? -14.789 3.156 -4.895 1.00 96.75 85 LYS A C 1
ATOM 645 O O . LYS A 1 85 ? -14.893 3.120 -6.118 1.00 96.75 85 LYS A O 1
ATOM 650 N N . LEU A 1 86 ? -15.585 3.906 -4.127 1.00 97.00 86 LEU A N 1
ATOM 651 C CA . LEU A 1 86 ? -16.644 4.787 -4.636 1.00 97.00 86 LEU A CA 1
ATOM 652 C C . LEU A 1 86 ? -16.182 6.234 -4.893 1.00 97.00 86 LEU A C 1
ATOM 654 O O . LEU A 1 86 ? -16.985 7.031 -5.381 1.00 97.00 86 LEU A O 1
ATOM 658 N N . LEU A 1 87 ? -14.945 6.581 -4.522 1.00 93.19 87 LEU A N 1
ATOM 659 C CA . LEU A 1 87 ? -14.356 7.920 -4.663 1.00 93.19 87 LEU A CA 1
ATOM 660 C C . LEU A 1 87 ? -13.452 8.002 -5.897 1.00 93.19 87 LEU A C 1
ATOM 662 O O . LEU A 1 8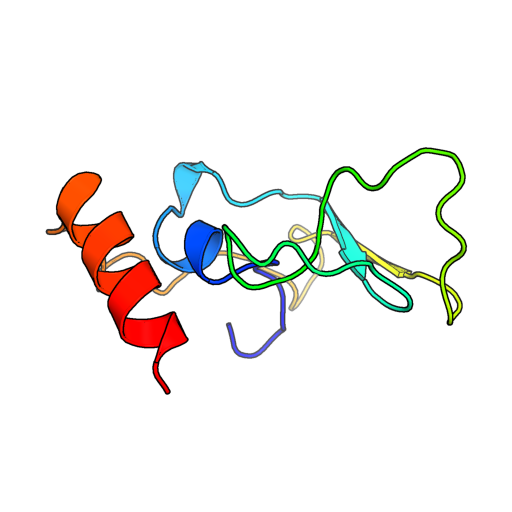7 ? -13.437 9.088 -6.517 1.00 93.19 87 LEU A O 1
#